Protein AF-A0A382N6P6-F1 (afdb_monomer_lite)

Radius of gyration: 19.13 Å; chains: 1; bounding box: 53×31×60 Å

Organism: NCBI:txid408172

Sequence (125 aa):
MQRLIWTAVLLTALSFPAWAQEPFDNMFCSDYHNARVKIVSDSSARKLSEANMTVGGKSVIRINSGQLNDLSGNVRSFAVNFSCASLVLGPLVKGAKNIYDYYDQVGNADCWAVENFFFCGRIDK

pLDDT: mean 73.16, std 14.12, range [36.0, 89.25]

Secondary structure (DSSP, 8-state):
-HHHHHHHHHHHHHSS-------GGG---B-TTSPBPEEEE-TT-SSSEEEEE-TTS-EEEEE-HHHHHTS-HHHHHHHHHHHHHHHHHTTTS---SSHHHHHHHHHHHHHHHHHHHHHT--S--

Structure (mmCIF, N/CA/C/O backbone):
data_AF-A0A382N6P6-F1
#
_entry.id   AF-A0A382N6P6-F1
#
loop_
_atom_site.group_PDB
_atom_site.id
_atom_site.type_symbol
_atom_site.label_atom_id
_atom_site.label_alt_id
_atom_site.label_comp_id
_atom_site.label_asym_id
_atom_site.label_entity_id
_atom_site.label_seq_id
_atom_site.pdbx_PDB_ins_code
_atom_site.Cartn_x
_atom_site.Cartn_y
_atom_site.Cartn_z
_atom_site.occupancy
_atom_site.B_iso_or_equiv
_atom_site.auth_seq_id
_atom_site.auth_comp_id
_atom_site.auth_asym_id
_atom_site.auth_atom_id
_atom_site.pdbx_PDB_model_num
ATOM 1 N N . MET A 1 1 ? -32.998 8.190 45.252 1.00 52.50 1 MET A N 1
ATOM 2 C CA . MET A 1 1 ? -31.746 7.460 44.942 1.00 52.50 1 MET A CA 1
ATOM 3 C C . MET A 1 1 ? -31.826 6.620 43.666 1.00 52.50 1 MET A C 1
ATOM 5 O O . MET A 1 1 ? -30.904 6.716 42.875 1.00 52.50 1 MET A O 1
ATOM 9 N N . GLN A 1 2 ? -32.913 5.887 43.383 1.00 53.69 2 GLN A N 1
ATOM 10 C CA . GLN A 1 2 ? -33.035 5.089 42.144 1.00 53.69 2 GLN A CA 1
ATOM 11 C C . GLN A 1 2 ? -32.848 5.887 40.839 1.00 53.69 2 GLN A C 1
ATOM 13 O O . GLN A 1 2 ? -32.118 5.439 39.967 1.00 53.69 2 GLN A O 1
ATOM 18 N N . ARG A 1 3 ? -33.431 7.090 40.706 1.00 55.50 3 ARG A N 1
ATOM 19 C CA . ARG A 1 3 ? -33.328 7.901 39.472 1.00 55.50 3 ARG A CA 1
ATOM 20 C C . ARG A 1 3 ? -31.894 8.319 39.100 1.00 55.50 3 ARG A C 1
ATOM 22 O O . ARG A 1 3 ? -31.607 8.436 37.919 1.00 55.50 3 ARG A O 1
ATOM 29 N N . LEU A 1 4 ? -31.008 8.485 40.087 1.00 56.84 4 LEU A N 1
ATOM 30 C CA . LEU A 1 4 ? -29.599 8.857 39.878 1.00 56.84 4 LEU A CA 1
ATOM 31 C C . LEU A 1 4 ? -28.747 7.686 39.364 1.00 56.84 4 LEU A C 1
ATOM 33 O O . LEU A 1 4 ? 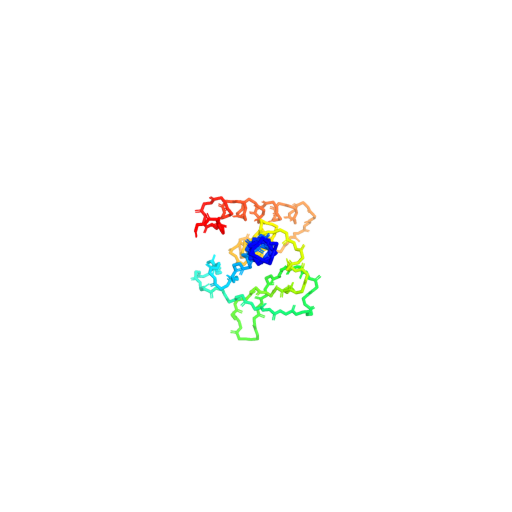-27.787 7.890 38.626 1.00 56.84 4 LEU A O 1
ATOM 37 N N . ILE A 1 5 ? -29.122 6.456 39.721 1.00 61.03 5 ILE A N 1
ATOM 38 C CA . ILE A 1 5 ? -28.436 5.240 39.268 1.00 61.03 5 ILE A CA 1
ATOM 39 C C . ILE A 1 5 ? -28.731 5.008 37.782 1.00 61.03 5 ILE A C 1
ATOM 41 O O . ILE A 1 5 ? -27.820 4.734 37.009 1.00 61.03 5 ILE A O 1
ATOM 45 N N . TRP A 1 6 ? -29.980 5.215 37.355 1.00 55.16 6 TRP A N 1
ATOM 46 C CA . TRP A 1 6 ? -30.368 5.076 35.947 1.00 55.16 6 TRP A CA 1
ATOM 47 C C . TRP A 1 6 ? -29.698 6.110 35.041 1.00 55.16 6 TRP A C 1
ATOM 49 O O . TRP A 1 6 ? -29.259 5.760 33.950 1.00 55.16 6 TRP A O 1
ATOM 59 N N . THR A 1 7 ? -29.544 7.358 35.496 1.00 60.38 7 THR A N 1
ATOM 60 C CA . THR A 1 7 ? -28.808 8.383 34.737 1.00 60.38 7 THR A CA 1
ATOM 61 C C . THR A 1 7 ? -27.323 8.055 34.620 1.00 60.38 7 THR A C 1
ATOM 63 O O . THR A 1 7 ? -26.747 8.260 33.558 1.00 60.38 7 THR A O 1
ATOM 66 N N . ALA A 1 8 ? -26.711 7.503 35.673 1.00 59.59 8 ALA A N 1
ATOM 67 C CA . ALA A 1 8 ? -25.304 7.110 35.648 1.00 59.59 8 ALA A CA 1
ATOM 68 C C . ALA A 1 8 ? -25.049 5.929 34.695 1.00 59.59 8 ALA A C 1
ATOM 70 O O . ALA A 1 8 ? -24.074 5.957 33.954 1.00 59.59 8 ALA A O 1
ATOM 71 N N . VAL A 1 9 ? -25.951 4.941 34.653 1.00 60.72 9 VAL A N 1
ATOM 72 C CA . VAL A 1 9 ? -25.867 3.807 33.714 1.00 60.72 9 VAL A CA 1
ATOM 73 C C . VAL A 1 9 ? -26.091 4.253 32.263 1.00 60.72 9 VAL A C 1
ATOM 75 O O . VAL A 1 9 ? -25.432 3.749 31.357 1.00 60.72 9 VAL A O 1
ATOM 78 N N . LEU A 1 10 ? -26.976 5.228 32.022 1.00 56.78 10 LEU A N 1
ATOM 79 C CA . LEU A 1 10 ? -27.184 5.779 30.678 1.00 56.78 10 LEU A CA 1
ATOM 80 C C . LEU A 1 10 ? -25.967 6.588 30.195 1.00 56.78 10 LEU A C 1
ATOM 82 O O . LEU A 1 10 ? -25.594 6.508 29.028 1.00 56.78 10 LEU A O 1
ATOM 86 N N . LEU A 1 11 ? -25.333 7.343 31.099 1.00 57.06 11 LEU A N 1
ATOM 87 C CA . LEU A 1 11 ? -24.131 8.131 30.814 1.00 57.06 11 LEU A CA 1
ATOM 88 C C . LEU A 1 11 ? -22.894 7.254 30.590 1.00 57.06 11 LEU A C 1
ATOM 90 O O . LEU A 1 11 ? -22.086 7.598 29.735 1.00 57.06 11 LEU A O 1
ATOM 94 N N . THR A 1 12 ? -22.762 6.114 31.278 1.00 58.34 12 THR A N 1
ATOM 95 C CA . THR A 1 12 ? -21.676 5.156 31.003 1.00 58.34 12 THR A CA 1
ATOM 96 C C . THR A 1 12 ? -21.909 4.361 29.720 1.00 58.34 12 THR A C 1
ATOM 98 O O . THR A 1 12 ? -20.956 4.085 28.998 1.00 58.34 12 THR A O 1
ATOM 101 N N . ALA A 1 13 ? -23.163 4.046 29.378 1.00 53.44 13 ALA A N 1
ATOM 102 C CA . ALA A 1 13 ? -23.500 3.405 28.106 1.00 53.44 13 ALA A CA 1
ATOM 103 C C . ALA A 1 13 ? -23.261 4.324 26.890 1.00 53.44 13 ALA A C 1
ATOM 105 O O . ALA A 1 13 ? -22.901 3.839 25.822 1.00 53.44 13 ALA A O 1
ATOM 106 N N . LEU A 1 14 ? -23.414 5.644 27.060 1.00 52.88 14 LEU A N 1
ATOM 107 C CA . LEU A 1 14 ? -23.126 6.658 26.035 1.00 52.88 14 LEU A CA 1
ATOM 108 C C . LEU A 1 14 ? -21.665 7.148 26.040 1.00 52.88 14 LEU A C 1
ATOM 110 O O . LEU A 1 14 ? -21.265 7.843 25.111 1.00 52.88 14 LEU A O 1
ATOM 114 N N . SER A 1 15 ? -20.868 6.804 27.060 1.00 45.44 15 SER A N 1
ATOM 115 C CA . SER A 1 15 ? -19.443 7.164 27.139 1.00 45.44 15 SER A CA 1
ATOM 116 C C . SER A 1 15 ? -18.508 6.100 26.575 1.00 45.44 15 SER A C 1
ATOM 118 O O . SER A 1 15 ? -17.293 6.296 26.594 1.00 45.44 15 SER A O 1
ATOM 120 N N . PHE A 1 16 ? -19.027 4.970 26.094 1.00 45.16 16 PHE A N 1
ATOM 121 C CA . PHE A 1 16 ? -18.228 4.137 25.211 1.00 45.16 16 PHE A CA 1
ATOM 122 C C . PHE A 1 16 ? -18.101 4.910 23.903 1.00 45.16 16 PHE A C 1
ATOM 124 O O . PHE A 1 16 ? -19.131 5.175 23.278 1.00 45.16 16 PHE A O 1
ATOM 131 N N . PRO A 1 17 ? -16.886 5.304 23.474 1.00 41.75 17 PRO A N 1
ATOM 132 C CA . PRO A 1 17 ? -16.727 5.733 22.103 1.00 41.75 17 PRO A CA 1
ATOM 133 C C . PRO A 1 17 ? -17.211 4.545 21.284 1.00 41.75 17 PRO A C 1
ATOM 135 O O . PRO A 1 17 ? -16.615 3.470 21.349 1.00 41.75 17 PRO A O 1
ATOM 138 N N . ALA A 1 18 ? -18.346 4.699 20.600 1.00 45.72 18 ALA A N 1
ATOM 139 C CA . ALA A 1 18 ? -18.713 3.800 19.530 1.00 45.72 18 ALA A CA 1
ATOM 140 C C . ALA A 1 18 ? -17.459 3.728 18.676 1.00 45.72 18 ALA A C 1
ATOM 142 O O . ALA A 1 18 ? -16.979 4.761 18.206 1.00 45.72 18 ALA A O 1
ATOM 143 N N . TRP A 1 19 ? -16.839 2.554 18.626 1.00 46.22 19 TRP A N 1
ATOM 144 C CA . TRP A 1 19 ? -15.688 2.334 17.786 1.00 46.22 19 TRP A CA 1
ATOM 145 C C . TRP A 1 19 ? -16.150 2.737 16.394 1.00 46.22 19 TRP A C 1
ATOM 147 O O . TRP A 1 19 ? -16.909 2.016 15.752 1.00 46.22 19 TRP A O 1
ATOM 157 N N . ALA A 1 20 ? -15.741 3.927 15.958 1.00 42.91 20 ALA A N 1
ATOM 158 C CA . ALA A 1 20 ? -15.766 4.341 14.5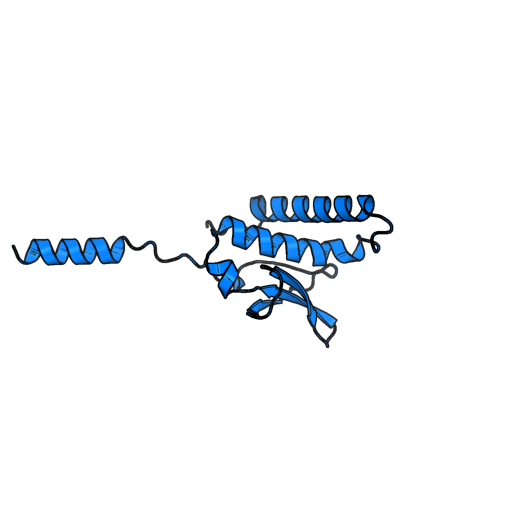73 1.00 42.91 20 ALA A CA 1
ATOM 159 C C . ALA A 1 20 ? -14.725 3.459 13.871 1.00 42.91 20 ALA A C 1
ATOM 161 O O . ALA A 1 20 ? -13.620 3.858 13.504 1.00 42.91 20 ALA A O 1
ATOM 162 N N . GLN A 1 21 ? -15.024 2.166 13.810 1.00 48.53 21 GLN A N 1
ATOM 163 C CA . GLN A 1 21 ? -14.493 1.265 12.820 1.00 48.53 21 GLN A CA 1
ATOM 164 C C . GLN A 1 21 ? -15.208 1.675 11.550 1.00 48.53 21 GLN A C 1
ATOM 166 O O . GLN A 1 21 ? -16.220 1.090 11.174 1.00 48.53 21 GLN A O 1
ATOM 171 N N . GLU A 1 22 ? -14.724 2.756 10.941 1.00 51.47 22 GLU A N 1
ATOM 172 C CA . GLU A 1 22 ? -15.132 3.052 9.586 1.00 51.47 22 GLU A CA 1
ATOM 173 C C . GLU A 1 22 ? -14.795 1.828 8.737 1.00 51.47 22 GLU A C 1
ATOM 175 O O . GLU A 1 22 ? -13.651 1.352 8.766 1.00 51.47 22 GLU A O 1
ATOM 180 N N . PRO A 1 23 ? -15.787 1.251 8.046 1.00 58.34 23 PRO A N 1
ATOM 181 C CA . PRO A 1 23 ? -15.528 0.125 7.182 1.00 58.34 23 PRO A CA 1
ATOM 182 C C . PRO A 1 23 ? -14.556 0.579 6.093 1.00 58.34 23 PRO A C 1
ATOM 184 O O . PRO A 1 23 ? -14.763 1.598 5.433 1.00 58.34 23 PRO A O 1
ATOM 187 N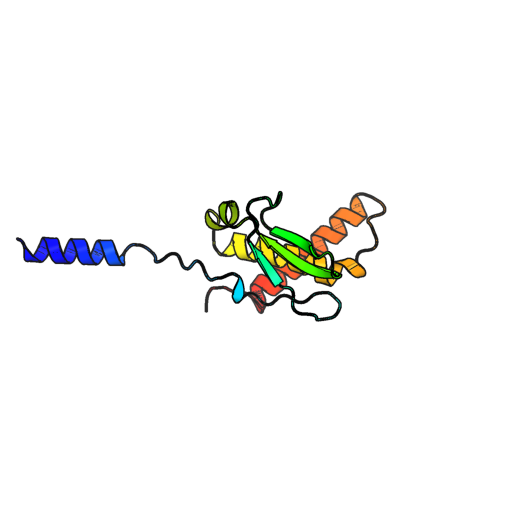 N . PHE A 1 24 ? -13.509 -0.218 5.865 1.00 62.28 24 PHE A N 1
ATOM 188 C CA . PHE A 1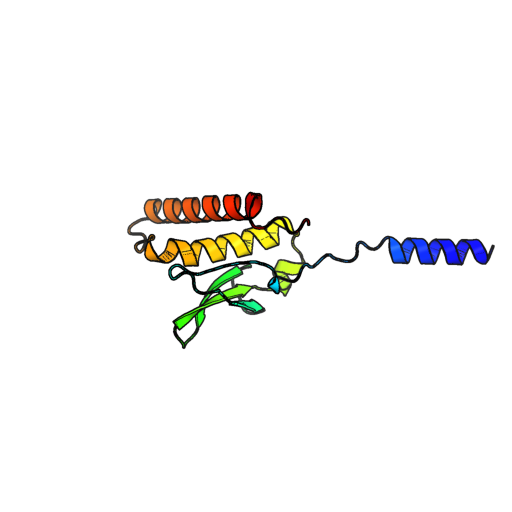 24 ? -12.570 -0.006 4.758 1.00 62.28 24 PHE A CA 1
ATOM 189 C C . PHE A 1 24 ? -13.269 0.035 3.388 1.00 62.28 24 PHE A C 1
ATOM 191 O O . PHE A 1 24 ? -12.671 0.475 2.413 1.00 62.28 24 PHE A O 1
ATOM 198 N N . ASP A 1 25 ? -14.537 -0.379 3.313 1.00 56.06 25 ASP A N 1
ATOM 199 C CA . ASP A 1 25 ? -15.395 -0.312 2.128 1.00 56.06 25 ASP A CA 1
ATOM 200 C C . ASP A 1 25 ? -15.501 1.100 1.524 1.00 56.06 25 ASP A C 1
ATOM 202 O O . ASP A 1 25 ? -15.693 1.236 0.309 1.00 56.06 25 ASP A O 1
ATOM 206 N N . ASN A 1 26 ? -15.326 2.144 2.344 1.00 56.09 26 ASN A N 1
ATOM 207 C CA . ASN A 1 26 ? -15.358 3.540 1.900 1.00 56.09 26 ASN A CA 1
ATOM 208 C C . ASN A 1 26 ? -14.012 4.048 1.370 1.00 56.09 26 ASN A C 1
ATOM 210 O O . ASN A 1 26 ? -13.962 5.115 0.756 1.00 56.09 26 ASN A O 1
ATOM 214 N N . MET A 1 27 ? -12.921 3.306 1.569 1.00 69.25 27 MET A N 1
ATOM 215 C CA . MET A 1 27 ? -11.614 3.743 1.108 1.00 69.25 27 MET A CA 1
ATOM 216 C C . MET A 1 27 ? -11.500 3.571 -0.411 1.00 69.25 27 MET A C 1
ATOM 218 O O . MET A 1 27 ? -11.632 2.472 -0.958 1.00 69.25 27 MET A O 1
ATOM 222 N N . PHE A 1 28 ? -11.252 4.678 -1.107 1.00 73.75 28 PHE A N 1
ATOM 223 C CA . PHE A 1 28 ? -11.066 4.671 -2.551 1.00 73.75 28 PHE A CA 1
ATOM 224 C C . PHE A 1 28 ? -9.622 4.300 -2.898 1.00 73.75 28 PHE A C 1
ATOM 226 O O . PHE A 1 28 ? -8.682 4.994 -2.524 1.00 73.75 28 PHE A O 1
ATOM 233 N N . CYS A 1 29 ? -9.456 3.204 -3.635 1.00 81.44 29 CYS A N 1
ATOM 234 C CA . CYS A 1 29 ? -8.186 2.791 -4.214 1.00 81.44 29 CYS A CA 1
ATOM 235 C C . CYS A 1 29 ? -8.414 2.309 -5.649 1.00 81.44 29 CYS A C 1
ATOM 237 O O . CYS A 1 29 ? -9.349 1.541 -5.917 1.00 81.44 29 CYS A O 1
ATOM 239 N N . SER A 1 30 ? -7.546 2.732 -6.561 1.00 82.75 30 SER A N 1
ATOM 240 C CA . SER A 1 30 ? -7.464 2.207 -7.919 1.00 82.75 30 SER A CA 1
ATOM 241 C C . SER A 1 30 ? -6.080 1.625 -8.172 1.00 82.75 30 SER A C 1
ATOM 243 O O . SER A 1 30 ? -5.119 2.016 -7.520 1.00 82.75 30 SER A O 1
ATOM 245 N N . ASP A 1 31 ? -5.968 0.681 -9.097 1.00 81.62 31 ASP A N 1
ATOM 246 C CA . ASP A 1 31 ? -4.668 0.222 -9.572 1.00 81.62 31 ASP A CA 1
ATOM 247 C C . ASP A 1 31 ? -4.127 1.144 -10.672 1.00 81.62 31 ASP A C 1
ATOM 249 O O . ASP A 1 31 ? -4.729 2.163 -11.020 1.00 81.62 31 ASP A O 1
ATOM 253 N N . TYR A 1 32 ? -2.976 0.783 -11.231 1.00 79.88 32 TYR A N 1
ATOM 254 C CA . TYR A 1 32 ? -2.321 1.556 -12.281 1.00 79.88 32 TYR A CA 1
ATOM 255 C C . TYR A 1 32 ? -3.103 1.673 -13.598 1.00 79.88 32 TYR A C 1
ATOM 257 O O . TYR A 1 32 ? -2.760 2.504 -14.438 1.00 79.88 32 TYR A O 1
ATOM 265 N N . HIS A 1 33 ? -4.142 0.860 -13.799 1.00 79.81 33 HIS A N 1
ATOM 266 C CA . HIS A 1 33 ? -5.059 0.978 -14.932 1.00 79.81 33 HIS A CA 1
ATOM 267 C C . HIS A 1 33 ? -6.322 1.773 -14.573 1.00 79.81 33 HIS A C 1
ATOM 269 O O . HIS A 1 33 ? -7.306 1.729 -15.313 1.00 79.81 33 HIS A O 1
ATOM 275 N N . ASN A 1 34 ? -6.326 2.473 -13.435 1.00 80.12 34 ASN A N 1
ATOM 276 C CA . ASN A 1 34 ? -7.496 3.124 -12.850 1.00 80.12 34 ASN A CA 1
ATOM 277 C C . ASN A 1 34 ? -8.658 2.159 -12.541 1.00 80.12 34 ASN A C 1
ATOM 279 O O . ASN A 1 34 ? -9.802 2.597 -12.384 1.00 80.12 34 ASN A O 1
ATOM 283 N N . ALA A 1 35 ? -8.408 0.850 -12.417 1.00 84.69 35 ALA A N 1
ATOM 284 C CA . ALA A 1 35 ? -9.446 -0.095 -12.025 1.00 84.69 35 ALA A CA 1
ATOM 285 C C . ALA A 1 35 ? -9.622 -0.080 -10.503 1.00 84.69 35 ALA A C 1
ATOM 287 O O . ALA A 1 35 ? -8.645 -0.096 -9.756 1.00 84.69 35 ALA A O 1
ATOM 288 N N . ARG A 1 36 ? -10.873 -0.069 -10.022 1.00 85.12 36 ARG A N 1
ATOM 289 C CA . ARG A 1 36 ? -11.159 -0.074 -8.580 1.00 85.12 36 ARG A CA 1
ATOM 290 C C . ARG A 1 36 ? -10.621 -1.350 -7.934 1.00 85.12 36 ARG A C 1
ATOM 292 O O . ARG A 1 36 ? -10.985 -2.460 -8.330 1.00 85.12 36 ARG A O 1
ATOM 299 N N . VAL A 1 37 ? -9.813 -1.173 -6.898 1.00 87.12 37 VAL A N 1
ATOM 300 C CA . VAL A 1 37 ? -9.217 -2.262 -6.126 1.00 87.12 37 VAL A CA 1
ATOM 301 C C . VAL A 1 37 ? -10.191 -2.698 -5.044 1.00 87.12 37 VAL A C 1
ATOM 303 O O . VAL A 1 37 ? -10.774 -1.873 -4.338 1.00 87.12 37 VAL A O 1
ATOM 306 N N . LYS A 1 38 ? -10.375 -4.011 -4.899 1.00 87.19 38 LYS A N 1
ATOM 307 C CA . LYS A 1 38 ? -11.191 -4.565 -3.816 1.00 87.19 38 LYS A CA 1
ATOM 308 C C . LYS A 1 38 ? -10.335 -4.762 -2.569 1.00 87.19 38 LYS A C 1
ATOM 310 O O . LYS A 1 38 ? -9.293 -5.412 -2.640 1.00 87.19 38 LYS A O 1
ATOM 315 N N . ILE A 1 39 ? -10.816 -4.272 -1.432 1.00 86.25 39 ILE A N 1
ATOM 316 C CA . ILE A 1 39 ? -10.242 -4.573 -0.120 1.00 86.25 39 ILE A CA 1
ATOM 317 C C . ILE A 1 39 ? -10.934 -5.829 0.421 1.00 86.25 39 ILE A C 1
ATOM 319 O O . ILE A 1 39 ? -12.159 -5.946 0.373 1.00 86.25 39 ILE A O 1
ATOM 323 N N . VAL A 1 40 ? -10.154 -6.809 0.867 1.00 87.62 40 VAL A N 1
ATOM 324 C CA . VAL A 1 40 ? -10.653 -8.086 1.387 1.00 87.62 40 VAL A CA 1
ATOM 325 C C . VAL A 1 40 ? -10.036 -8.371 2.748 1.00 87.62 40 VAL A C 1
ATOM 327 O O . VAL A 1 40 ? -8.823 -8.268 2.919 1.00 87.62 40 VAL A O 1
ATOM 330 N N . SER A 1 41 ? -10.871 -8.741 3.718 1.00 86.50 41 SER A N 1
ATOM 331 C CA . SER A 1 41 ? -10.376 -9.226 5.003 1.00 86.50 41 SER A CA 1
ATOM 332 C C . SER A 1 41 ? -9.808 -10.632 4.850 1.00 86.50 41 SER A C 1
ATOM 334 O O . SER A 1 41 ? -10.434 -11.512 4.256 1.00 86.50 41 SER A O 1
ATOM 336 N N . ASP A 1 42 ? -8.611 -10.819 5.383 1.00 86.25 42 ASP A N 1
ATOM 337 C CA . ASP A 1 42 ? -7.891 -12.073 5.397 1.00 86.25 42 ASP A CA 1
ATOM 338 C C . ASP A 1 42 ? -7.026 -12.165 6.657 1.00 86.25 42 ASP A C 1
ATOM 340 O O . ASP A 1 42 ? -5.960 -11.559 6.764 1.00 86.25 42 ASP A O 1
ATOM 344 N N . SER A 1 43 ? -7.476 -12.976 7.611 1.00 81.19 43 SER A N 1
ATOM 345 C CA . SER A 1 43 ? -6.773 -13.210 8.875 1.00 81.19 43 SER A CA 1
ATOM 346 C C . SER A 1 43 ? -5.418 -13.904 8.707 1.00 81.19 43 SER A C 1
ATOM 348 O O . SER A 1 43 ? -4.601 -13.862 9.627 1.00 81.19 43 SER A O 1
ATOM 350 N N . SER A 1 44 ? -5.158 -14.520 7.547 1.00 80.06 44 SER A N 1
ATOM 351 C CA . SER A 1 44 ? -3.879 -15.163 7.226 1.00 80.06 44 SER A CA 1
ATOM 352 C C . SER A 1 44 ? -2.854 -14.216 6.595 1.00 80.06 44 SER A C 1
ATOM 354 O O . SER A 1 44 ? -1.711 -14.623 6.359 1.00 80.06 44 SER A O 1
ATOM 356 N N . ALA A 1 45 ? -3.229 -12.959 6.330 1.00 75.69 45 ALA A N 1
ATOM 357 C CA . ALA A 1 45 ? -2.314 -11.971 5.780 1.00 75.69 45 ALA A CA 1
ATOM 358 C C . ALA A 1 45 ? -1.115 -11.773 6.725 1.00 75.69 45 ALA A C 1
ATOM 360 O O . ALA A 1 45 ? -1.268 -11.492 7.917 1.00 75.69 45 ALA A O 1
ATOM 361 N N . ARG A 1 46 ? 0.097 -11.945 6.175 1.00 73.50 46 ARG A N 1
ATOM 362 C CA . ARG A 1 46 ? 1.373 -11.851 6.913 1.00 73.50 46 ARG A CA 1
ATOM 363 C C . ARG A 1 46 ? 1.743 -10.418 7.289 1.00 73.50 46 ARG A C 1
ATOM 365 O O . ARG A 1 46 ? 2.577 -10.209 8.164 1.00 73.50 46 ARG A O 1
ATOM 372 N N . LYS A 1 47 ? 1.164 -9.449 6.585 1.00 82.38 47 LYS A N 1
ATOM 373 C CA . LYS A 1 47 ? 1.292 -8.015 6.833 1.00 82.38 47 LYS A CA 1
ATOM 374 C C . LYS A 1 47 ? -0.061 -7.482 7.291 1.00 82.38 47 LYS A C 1
ATOM 376 O O . LYS A 1 47 ? -1.093 -8.074 6.988 1.00 82.38 47 LYS A O 1
ATOM 381 N N . LEU A 1 48 ? -0.040 -6.327 7.953 1.00 86.19 48 LEU A N 1
ATOM 382 C CA . LEU A 1 48 ? -1.247 -5.577 8.308 1.00 86.19 48 LEU A CA 1
ATOM 383 C C . LEU A 1 48 ? -2.132 -5.368 7.067 1.00 86.19 48 LEU A C 1
ATOM 385 O O . LEU A 1 48 ? -3.309 -5.716 7.058 1.00 86.19 48 LEU A O 1
ATOM 389 N N . SER A 1 49 ? -1.529 -4.880 5.987 1.00 85.94 49 SER A N 1
ATOM 390 C CA . SER A 1 49 ? -2.157 -4.734 4.681 1.00 85.94 49 SER A CA 1
ATOM 391 C C . SER A 1 49 ? -1.170 -5.151 3.595 1.00 85.94 49 SER A C 1
ATOM 393 O O . SER A 1 49 ? 0.037 -4.929 3.730 1.00 85.94 49 SER A O 1
ATOM 395 N N . GLU A 1 50 ? -1.669 -5.773 2.530 1.00 87.44 50 GLU A N 1
ATOM 396 C CA . GLU A 1 50 ? -0.845 -6.240 1.421 1.00 87.44 50 GLU A CA 1
ATOM 397 C C . GLU A 1 50 ? -1.543 -6.075 0.068 1.00 87.44 50 GLU A C 1
ATOM 399 O O . GLU A 1 50 ? -2.661 -6.548 -0.144 1.00 87.44 50 GLU A O 1
ATOM 404 N N . ALA A 1 51 ? -0.833 -5.445 -0.867 1.00 86.44 51 ALA A N 1
ATOM 405 C CA . ALA A 1 51 ? -1.165 -5.435 -2.283 1.00 86.44 51 ALA A CA 1
ATOM 406 C C . ALA A 1 51 ? -0.988 -6.835 -2.881 1.00 86.44 51 ALA A C 1
ATOM 408 O O . ALA A 1 51 ? 0.070 -7.450 -2.744 1.00 86.44 51 ALA A O 1
ATOM 409 N N . ASN A 1 52 ? -2.012 -7.344 -3.557 1.00 85.19 52 ASN A N 1
ATOM 410 C CA . ASN A 1 52 ? -1.987 -8.671 -4.155 1.00 85.19 52 ASN A CA 1
ATOM 411 C C . ASN A 1 52 ? -2.770 -8.691 -5.477 1.00 85.19 52 ASN A C 1
ATOM 413 O O . ASN A 1 52 ? -3.516 -7.764 -5.799 1.00 85.19 52 ASN A O 1
ATOM 417 N N . MET A 1 53 ? -2.625 -9.771 -6.237 1.00 81.81 53 MET A N 1
ATOM 418 C CA . MET A 1 53 ? -3.428 -10.048 -7.422 1.00 81.81 53 MET A CA 1
ATOM 419 C C . MET A 1 53 ? -4.189 -11.356 -7.235 1.00 81.81 53 MET A C 1
ATOM 421 O O . MET A 1 53 ? -3.665 -12.359 -6.755 1.00 81.81 53 MET A O 1
ATOM 425 N N . THR A 1 54 ? -5.460 -11.345 -7.616 1.00 80.31 54 THR A N 1
ATOM 426 C CA . THR A 1 54 ? -6.265 -12.569 -7.692 1.00 80.31 54 THR A CA 1
ATOM 427 C C . THR A 1 54 ? -5.796 -13.456 -8.844 1.00 80.31 54 THR A C 1
ATOM 429 O O . THR A 1 54 ? -5.174 -12.984 -9.792 1.00 80.31 54 THR A O 1
ATOM 432 N N . VAL A 1 55 ? -6.187 -14.734 -8.818 1.00 73.00 55 VAL A N 1
ATOM 433 C CA . VAL A 1 55 ? -5.943 -15.686 -9.922 1.00 73.00 55 VAL A CA 1
ATOM 434 C C . VAL A 1 55 ? -6.492 -15.168 -11.264 1.00 73.00 55 VAL A C 1
ATOM 436 O O . VAL A 1 55 ? -5.949 -15.480 -12.314 1.00 73.00 55 VAL A O 1
ATOM 439 N N . GLY A 1 56 ? -7.531 -14.324 -11.238 1.00 76.00 56 GLY A N 1
ATOM 440 C CA . GLY A 1 56 ? -8.096 -13.665 -12.421 1.00 76.00 56 GLY A CA 1
ATOM 441 C C . GLY A 1 56 ? -7.413 -12.353 -12.827 1.00 76.00 56 GLY A C 1
ATOM 442 O O . GLY A 1 56 ? -8.011 -11.585 -13.575 1.00 76.00 56 GLY A O 1
ATOM 443 N N . GLY A 1 57 ? -6.228 -12.043 -12.292 1.00 78.56 57 GLY A N 1
ATOM 444 C CA . GLY A 1 57 ? -5.451 -10.847 -12.638 1.00 78.56 57 GLY A CA 1
ATOM 445 C C . GLY A 1 57 ? -5.993 -9.531 -12.074 1.00 78.56 57 GLY A C 1
ATOM 446 O O . GLY A 1 57 ? -5.500 -8.468 -12.432 1.00 78.56 57 GLY A O 1
ATOM 447 N N . LYS A 1 58 ? -7.005 -9.568 -11.196 1.00 83.88 58 LYS A N 1
ATOM 448 C CA . LYS A 1 58 ? -7.542 -8.355 -10.561 1.00 83.88 58 LYS A CA 1
ATOM 449 C C . LYS A 1 58 ? -6.736 -7.990 -9.323 1.00 83.88 58 LYS A C 1
ATOM 451 O O . LYS A 1 58 ? -6.565 -8.845 -8.448 1.00 83.88 58 LYS A O 1
ATOM 456 N N . SER A 1 59 ? -6.332 -6.728 -9.244 1.00 88.12 59 SER A N 1
ATOM 457 C CA . SER A 1 59 ? -5.683 -6.111 -8.089 1.00 88.12 59 SER A CA 1
ATOM 458 C C . SER A 1 59 ? -6.607 -6.114 -6.866 1.00 88.12 59 SER A C 1
ATOM 460 O O . SER A 1 59 ? -7.785 -5.751 -6.954 1.00 88.12 59 SER A O 1
ATOM 462 N N . VAL A 1 60 ? -6.079 -6.527 -5.717 1.00 89.00 60 VAL A N 1
ATOM 463 C CA . VAL A 1 60 ? -6.783 -6.550 -4.428 1.00 89.00 60 VAL A CA 1
ATOM 464 C C . VAL A 1 60 ? -5.851 -6.113 -3.305 1.00 89.00 60 VAL A C 1
ATOM 466 O O . VAL A 1 60 ? -4.640 -6.305 -3.386 1.00 89.00 60 VAL A O 1
ATOM 469 N N . ILE A 1 61 ? -6.418 -5.569 -2.231 1.00 89.06 61 ILE A N 1
ATOM 470 C CA . ILE A 1 61 ? -5.695 -5.338 -0.979 1.00 89.06 61 ILE A CA 1
ATOM 471 C C . ILE A 1 61 ? -6.229 -6.316 0.061 1.00 89.06 61 ILE A C 1
ATOM 473 O O . ILE A 1 61 ? -7.421 -6.313 0.366 1.00 89.06 61 ILE A O 1
ATOM 477 N N . ARG A 1 62 ? -5.353 -7.164 0.597 1.00 89.25 62 ARG A N 1
ATOM 478 C CA . ARG A 1 62 ? -5.671 -8.087 1.693 1.00 89.25 62 ARG A CA 1
ATOM 479 C C . ARG A 1 62 ? -5.325 -7.408 3.008 1.00 89.25 62 ARG A C 1
ATOM 481 O O . ARG A 1 62 ? -4.198 -6.947 3.164 1.00 89.25 62 ARG A O 1
ATOM 488 N N . ILE A 1 63 ? -6.272 -7.360 3.936 1.00 88.88 63 ILE A N 1
ATOM 489 C CA . ILE A 1 63 ? -6.064 -6.778 5.265 1.00 88.88 63 ILE A CA 1
ATOM 490 C C . ILE A 1 63 ? -6.209 -7.842 6.344 1.00 88.88 63 ILE A C 1
ATOM 492 O O . ILE A 1 63 ? -7.175 -8.606 6.347 1.00 88.88 63 ILE A O 1
ATOM 496 N N . ASN A 1 64 ? -5.292 -7.851 7.307 1.00 89.00 64 ASN A N 1
ATOM 497 C CA . ASN A 1 64 ? -5.474 -8.635 8.519 1.00 89.00 64 ASN A CA 1
ATOM 498 C C . ASN A 1 64 ? -6.384 -7.857 9.473 1.00 89.00 64 ASN A C 1
ATOM 500 O O . ASN A 1 64 ? -5.907 -7.076 10.296 1.00 89.00 64 ASN A O 1
ATOM 504 N N . SER A 1 65 ? -7.703 -8.032 9.355 1.00 82.00 65 SER A N 1
ATOM 505 C CA . SER A 1 65 ? -8.653 -7.245 10.153 1.00 82.00 65 SER A CA 1
ATOM 506 C C . SER A 1 65 ? -8.479 -7.449 11.658 1.00 82.00 65 SER A C 1
ATOM 508 O O . SER A 1 65 ? -8.730 -6.521 12.416 1.00 82.00 65 SER A O 1
ATOM 510 N N . GLY A 1 66 ? -8.025 -8.630 12.094 1.00 81.88 66 GLY A N 1
ATOM 511 C CA . GLY A 1 66 ? -7.745 -8.899 13.505 1.00 81.88 66 GLY A CA 1
ATOM 512 C C . GLY A 1 66 ? -6.647 -7.988 14.048 1.00 81.88 66 GLY A C 1
ATOM 513 O O . GLY A 1 66 ? -6.848 -7.338 15.062 1.00 81.88 66 GLY A O 1
ATOM 514 N N . GLN A 1 67 ? -5.531 -7.872 13.325 1.00 84.38 67 GLN A N 1
ATOM 515 C CA . GLN A 1 67 ? -4.410 -7.022 13.739 1.00 84.38 67 GLN A CA 1
ATOM 516 C C . GLN A 1 67 ? -4.645 -5.535 13.458 1.00 84.38 67 GLN A C 1
ATOM 518 O O . GLN A 1 67 ? -4.179 -4.692 14.218 1.00 84.38 67 GLN A O 1
ATOM 523 N N . LEU A 1 68 ? -5.357 -5.188 12.378 1.00 80.44 68 LEU A N 1
ATOM 524 C CA . LEU A 1 68 ? -5.666 -3.787 12.085 1.00 80.44 68 LEU A CA 1
ATOM 525 C C . LEU A 1 68 ? -6.606 -3.190 13.123 1.00 80.44 68 LEU A C 1
ATOM 527 O O . LEU A 1 68 ? -6.448 -2.022 13.450 1.00 80.44 68 LEU A O 1
ATOM 531 N N . ASN A 1 69 ? -7.588 -3.949 13.611 1.00 77.94 69 ASN A N 1
ATOM 532 C CA . ASN A 1 69 ? -8.605 -3.421 14.520 1.00 77.94 69 ASN A CA 1
ATOM 533 C C . ASN A 1 69 ? -8.030 -2.897 15.839 1.00 77.94 69 ASN A C 1
ATOM 535 O O . ASN A 1 69 ? -8.595 -1.954 16.388 1.00 77.94 69 ASN A O 1
ATOM 539 N N . ASP A 1 70 ? -6.899 -3.446 16.281 1.00 81.44 70 ASP A N 1
ATOM 540 C CA . ASP A 1 70 ? -6.206 -3.033 17.504 1.00 81.44 70 ASP A CA 1
ATOM 541 C C . ASP A 1 70 ? -5.412 -1.721 17.332 1.00 81.44 70 ASP A C 1
ATOM 543 O O . ASP A 1 70 ? -4.899 -1.160 18.301 1.00 81.44 70 ASP A O 1
ATOM 547 N N . LEU A 1 71 ? -5.300 -1.211 16.100 1.00 82.69 71 LEU A N 1
ATOM 548 C CA . LEU A 1 71 ? -4.557 0.003 15.769 1.00 82.69 71 LEU A CA 1
ATOM 549 C C . LEU A 1 71 ? -5.476 1.226 15.676 1.00 82.69 71 LEU A C 1
ATOM 551 O O . LEU A 1 71 ? -6.673 1.134 15.391 1.00 82.69 71 LEU A O 1
ATOM 555 N N . SER A 1 72 ? -4.890 2.412 15.862 1.00 83.12 72 SER A N 1
ATOM 556 C CA . SER A 1 72 ? -5.613 3.675 15.698 1.00 83.12 72 SER A CA 1
ATOM 557 C C . SER A 1 72 ? -6.107 3.858 14.259 1.00 83.12 72 SER A C 1
ATOM 559 O O . SER A 1 72 ? -5.482 3.381 13.309 1.00 83.12 72 SER A O 1
ATOM 561 N N . GLY A 1 73 ? -7.208 4.601 14.086 1.00 78.12 73 GLY A N 1
ATOM 562 C CA . GLY A 1 73 ? -7.794 4.893 12.770 1.00 78.12 73 GLY A CA 1
ATOM 563 C C . GLY A 1 73 ? -6.760 5.362 11.745 1.00 78.12 73 GLY A C 1
ATOM 564 O O . GLY A 1 73 ? -6.688 4.809 10.653 1.00 78.12 73 GLY A O 1
ATOM 565 N N . ASN A 1 74 ? -5.874 6.272 12.152 1.00 78.56 74 ASN A N 1
ATOM 566 C CA . ASN A 1 74 ? -4.825 6.823 11.294 1.00 78.56 74 ASN A CA 1
ATOM 567 C C . ASN A 1 74 ? -3.816 5.770 10.827 1.00 78.56 74 ASN A C 1
ATOM 569 O O . ASN A 1 74 ? -3.459 5.734 9.652 1.00 78.56 74 ASN A O 1
ATOM 573 N N . VAL A 1 75 ? -3.371 4.893 11.733 1.00 81.75 75 VAL A N 1
ATOM 574 C CA . VAL A 1 75 ? -2.408 3.833 11.398 1.00 81.75 75 VAL A CA 1
ATOM 575 C C . VAL A 1 75 ? -3.046 2.820 10.448 1.00 81.75 75 VAL A C 1
ATOM 577 O O . VAL A 1 75 ? -2.400 2.377 9.497 1.00 81.75 75 VAL A O 1
ATOM 580 N N . ARG A 1 76 ? -4.330 2.498 10.657 1.00 83.19 76 ARG A N 1
ATOM 581 C CA . ARG A 1 76 ? -5.095 1.628 9.754 1.00 83.19 76 ARG A CA 1
ATOM 582 C C . ARG A 1 76 ? -5.171 2.225 8.350 1.00 83.19 76 ARG A C 1
ATOM 584 O O . ARG A 1 76 ? -4.792 1.551 7.396 1.00 83.19 76 ARG A O 1
ATOM 591 N N . SER A 1 77 ? -5.593 3.484 8.221 1.00 80.50 77 SER A N 1
ATOM 592 C CA . SER A 1 77 ? -5.689 4.163 6.921 1.00 80.50 77 SER A CA 1
ATOM 593 C C . SER A 1 77 ? -4.343 4.253 6.219 1.00 80.50 77 SER A C 1
ATOM 595 O O . SER A 1 77 ? -4.254 3.985 5.023 1.00 80.50 77 SER A O 1
ATOM 597 N N . PHE A 1 78 ? -3.282 4.582 6.960 1.00 83.88 78 PHE A N 1
ATOM 598 C CA . PHE A 1 78 ? -1.935 4.652 6.407 1.00 83.88 78 PHE A CA 1
ATOM 599 C C . PHE A 1 78 ? -1.489 3.302 5.829 1.00 83.88 78 PHE A C 1
ATOM 601 O O . PHE A 1 78 ? -1.035 3.247 4.688 1.00 83.88 78 PHE A O 1
ATOM 608 N N . ALA A 1 79 ? -1.680 2.201 6.564 1.00 86.44 79 ALA A N 1
ATOM 609 C CA . ALA A 1 79 ? -1.283 0.866 6.110 1.00 86.44 79 ALA A CA 1
ATOM 610 C C . ALA A 1 79 ? -1.985 0.444 4.803 1.00 86.44 79 ALA A C 1
ATOM 612 O O . ALA A 1 79 ? -1.357 -0.132 3.904 1.00 86.44 79 ALA A O 1
ATOM 613 N N . VAL A 1 80 ? -3.281 0.746 4.676 1.00 85.56 80 VAL A N 1
ATOM 614 C CA . VAL A 1 80 ? -4.043 0.451 3.454 1.00 85.56 80 VAL A CA 1
ATOM 615 C C . VAL A 1 80 ? -3.632 1.395 2.316 1.00 85.56 80 VAL A C 1
ATOM 617 O O . VAL A 1 80 ? -3.434 0.927 1.194 1.00 85.56 80 VAL A O 1
ATOM 620 N N . ASN A 1 81 ? -3.417 2.690 2.583 1.00 85.81 81 ASN A N 1
ATOM 621 C CA . ASN A 1 81 ? -2.965 3.664 1.576 1.00 85.81 81 ASN A CA 1
ATOM 622 C C . ASN A 1 81 ? -1.584 3.307 1.019 1.00 85.81 81 ASN A C 1
ATOM 624 O O . ASN A 1 81 ? -1.379 3.364 -0.190 1.00 85.81 81 ASN A O 1
ATOM 628 N N . PHE A 1 82 ? -0.664 2.857 1.871 1.00 86.75 82 PHE A N 1
ATOM 629 C CA . PHE A 1 82 ? 0.647 2.360 1.456 1.00 86.75 82 PHE A CA 1
ATOM 630 C C . PHE A 1 82 ? 0.536 1.145 0.520 1.00 86.75 82 PHE A C 1
ATOM 632 O O . PHE A 1 82 ? 1.218 1.046 -0.505 1.00 86.75 82 PHE A O 1
ATOM 639 N N . SER A 1 83 ? -0.378 0.222 0.831 1.00 87.94 83 SER A N 1
ATOM 640 C CA . SER A 1 83 ? -0.642 -0.931 -0.039 1.00 87.94 83 SER A CA 1
ATOM 641 C C . SER A 1 83 ? -1.268 -0.503 -1.368 1.00 87.94 83 SER A C 1
ATOM 643 O O . SER A 1 83 ? -0.920 -1.046 -2.413 1.00 87.94 83 SER A O 1
ATOM 645 N N . CYS A 1 84 ? -2.145 0.501 -1.354 1.00 86.88 84 CYS A N 1
ATOM 646 C CA . CYS A 1 84 ? -2.699 1.079 -2.574 1.00 86.88 84 CYS A CA 1
ATOM 647 C C . CYS A 1 84 ? -1.612 1.738 -3.438 1.00 86.88 84 CYS A C 1
ATOM 649 O O . CYS A 1 84 ? -1.532 1.463 -4.636 1.00 86.88 84 CYS A O 1
ATOM 651 N N . ALA A 1 85 ? -0.709 2.511 -2.828 1.00 86.31 85 ALA A N 1
ATOM 652 C CA . ALA A 1 85 ? 0.430 3.113 -3.516 1.00 86.31 85 ALA A CA 1
ATOM 653 C C . ALA A 1 85 ? 1.278 2.058 -4.235 1.00 86.31 85 ALA A C 1
ATOM 655 O O . ALA A 1 85 ? 1.676 2.251 -5.379 1.00 86.31 85 ALA A O 1
ATOM 656 N N . SER A 1 86 ? 1.482 0.899 -3.605 1.00 83.25 86 SER A N 1
ATOM 657 C CA . SER A 1 86 ? 2.215 -0.219 -4.210 1.00 83.25 86 SER A CA 1
ATOM 658 C C . SER A 1 86 ? 1.541 -0.762 -5.482 1.00 83.25 86 SER A C 1
ATOM 660 O O . SER A 1 86 ? 2.236 -1.218 -6.386 1.00 83.25 86 SER A O 1
ATOM 662 N N . LEU A 1 87 ? 0.207 -0.697 -5.592 1.00 82.44 87 LEU A N 1
ATOM 663 C CA . LEU A 1 87 ? -0.537 -1.107 -6.794 1.00 82.44 87 LEU A CA 1
ATOM 664 C C . LEU A 1 87 ? -0.514 -0.040 -7.898 1.00 82.44 87 LEU A C 1
ATOM 666 O O . LEU A 1 87 ? -0.435 -0.387 -9.076 1.00 82.44 87 LEU A O 1
ATOM 670 N N . VAL A 1 88 ? -0.583 1.241 -7.525 1.00 81.94 88 VAL A N 1
ATOM 671 C CA . VAL A 1 88 ? -0.559 2.379 -8.465 1.00 81.94 88 VAL A CA 1
ATOM 672 C C . VAL A 1 88 ? 0.841 2.589 -9.035 1.00 81.94 88 VAL A C 1
ATOM 674 O O . VAL A 1 88 ? 1.015 2.741 -10.242 1.00 81.94 88 VAL A O 1
ATOM 677 N N . LEU A 1 89 ? 1.847 2.577 -8.162 1.00 78.19 89 LEU A N 1
ATOM 678 C CA . LEU A 1 89 ? 3.242 2.824 -8.513 1.00 78.19 89 LEU A CA 1
ATOM 679 C C . LEU A 1 89 ? 3.959 1.551 -8.968 1.00 78.19 89 LEU A C 1
ATOM 681 O O . LEU A 1 89 ? 4.967 1.648 -9.658 1.00 78.19 89 LEU A O 1
ATOM 685 N N . GLY A 1 90 ? 3.438 0.363 -8.648 1.00 69.69 90 GLY A N 1
ATOM 686 C CA . GLY A 1 90 ? 4.037 -0.935 -8.980 1.00 69.69 90 GLY A CA 1
ATOM 687 C C . GLY A 1 90 ? 4.573 -1.093 -10.416 1.00 69.69 90 GLY A C 1
ATOM 688 O O . GLY A 1 90 ? 5.654 -1.651 -10.572 1.00 69.69 90 GLY A O 1
ATOM 689 N N . PRO A 1 91 ? 3.912 -0.584 -11.475 1.00 62.12 91 PRO A N 1
ATOM 690 C CA . PRO A 1 91 ? 4.454 -0.630 -12.841 1.00 62.12 91 PRO A CA 1
ATOM 691 C C . PRO A 1 91 ? 5.524 0.426 -13.143 1.00 62.12 91 PRO A C 1
ATOM 693 O O . PRO A 1 91 ? 6.344 0.225 -14.039 1.00 62.12 91 PRO A O 1
ATOM 696 N N . LEU A 1 92 ? 5.519 1.558 -12.431 1.00 56.66 92 LEU A N 1
ATOM 697 C CA . LEU A 1 92 ? 6.592 2.563 -12.489 1.00 56.66 92 LEU A CA 1
ATOM 698 C C . LEU A 1 92 ? 7.846 2.055 -11.764 1.00 56.66 92 LEU A C 1
ATOM 700 O O . LEU A 1 92 ? 8.977 2.416 -12.093 1.00 56.66 92 LEU A O 1
ATOM 704 N N . VAL A 1 93 ? 7.629 1.157 -10.810 1.00 56.59 93 VAL A N 1
ATOM 705 C CA . VAL A 1 93 ? 8.630 0.478 -10.013 1.00 56.59 93 VAL A CA 1
ATOM 706 C C . VAL A 1 93 ? 9.156 -0.745 -10.781 1.00 56.59 93 VAL A C 1
ATOM 708 O O . VAL A 1 93 ? 8.665 -1.865 -10.665 1.00 56.59 93 VAL A O 1
ATOM 711 N N . LYS A 1 94 ? 10.202 -0.551 -11.597 1.00 57.19 94 LYS A N 1
ATOM 712 C CA . LYS A 1 94 ? 11.001 -1.686 -12.103 1.00 57.19 94 LYS A CA 1
ATOM 713 C C . LYS A 1 94 ? 11.515 -2.485 -10.902 1.00 57.19 94 LYS A C 1
ATOM 715 O O . LYS A 1 94 ? 11.922 -1.879 -9.913 1.00 57.19 94 LYS A O 1
ATOM 720 N N . GLY A 1 95 ? 11.531 -3.820 -10.996 1.00 64.44 95 GLY A N 1
ATOM 721 C CA . GLY A 1 95 ? 12.076 -4.674 -9.934 1.00 64.44 95 GLY A CA 1
ATOM 722 C C . GLY A 1 95 ? 13.409 -4.116 -9.430 1.00 64.44 95 GLY A C 1
ATOM 723 O O . GLY A 1 95 ? 14.299 -3.847 -10.242 1.00 64.44 95 GLY A O 1
ATOM 724 N N . ALA A 1 96 ? 13.493 -3.847 -8.123 1.00 70.62 96 ALA A N 1
ATOM 725 C CA . ALA A 1 96 ? 14.632 -3.160 -7.525 1.00 70.62 96 ALA A CA 1
ATOM 726 C C . ALA A 1 96 ? 15.931 -3.898 -7.877 1.00 70.62 96 ALA A C 1
ATOM 728 O O . ALA A 1 96 ? 16.067 -5.090 -7.594 1.00 70.62 96 ALA A O 1
ATOM 729 N N . LYS A 1 97 ? 16.883 -3.212 -8.523 1.00 77.12 97 LYS A N 1
ATOM 730 C CA . LYS A 1 97 ? 18.155 -3.841 -8.921 1.00 77.12 97 LYS A CA 1
ATOM 731 C C . LYS A 1 97 ? 19.121 -3.942 -7.748 1.00 77.12 97 LYS A C 1
ATOM 733 O O . LYS A 1 97 ? 20.034 -4.761 -7.766 1.00 77.12 97 LYS A O 1
ATOM 738 N N . ASN A 1 98 ? 18.944 -3.074 -6.759 1.00 81.50 98 ASN A N 1
ATOM 739 C CA . ASN A 1 98 ? 19.750 -2.992 -5.555 1.00 81.50 98 ASN A CA 1
ATOM 740 C C . ASN A 1 98 ? 18.899 -2.456 -4.386 1.00 81.50 98 ASN A C 1
ATOM 742 O O . ASN A 1 98 ? 17.733 -2.098 -4.551 1.00 81.50 98 ASN A O 1
ATOM 746 N N . ILE A 1 99 ? 19.496 -2.406 -3.196 1.00 80.06 99 ILE A N 1
ATOM 747 C CA . ILE A 1 99 ? 18.811 -1.991 -1.968 1.00 80.06 99 ILE A CA 1
ATOM 748 C C . ILE A 1 99 ? 18.411 -0.504 -1.948 1.00 80.06 99 ILE A C 1
ATOM 750 O O . ILE A 1 99 ? 17.399 -0.159 -1.347 1.00 80.06 99 ILE A O 1
ATOM 754 N N . TYR A 1 100 ? 19.152 0.378 -2.620 1.00 83.75 100 TYR A N 1
ATOM 755 C CA . TYR A 1 100 ? 18.811 1.801 -2.706 1.00 83.75 100 TYR A CA 1
ATOM 756 C C . TYR A 1 100 ? 17.584 2.027 -3.585 1.00 83.75 100 TYR A C 1
ATOM 758 O O . TYR A 1 100 ? 16.689 2.765 -3.185 1.00 83.75 100 TYR A O 1
ATOM 766 N N . ASP A 1 101 ? 17.498 1.321 -4.717 1.00 78.56 101 ASP A N 1
ATOM 767 C CA . ASP A 1 101 ? 16.305 1.340 -5.570 1.00 78.56 101 ASP A CA 1
ATOM 768 C C . ASP A 1 101 ? 15.070 0.888 -4.775 1.00 78.56 101 ASP A C 1
ATOM 770 O O . ASP A 1 101 ? 14.001 1.471 -4.908 1.00 78.56 101 ASP A O 1
ATOM 774 N N . TYR A 1 102 ? 15.214 -0.126 -3.913 1.00 79.50 102 TYR A N 1
ATOM 775 C CA . TYR A 1 102 ? 14.127 -0.578 -3.042 1.00 79.50 102 TYR A CA 1
ATOM 776 C C . TYR A 1 102 ? 13.680 0.515 -2.058 1.00 79.50 102 TYR A C 1
ATOM 778 O O . TYR A 1 102 ? 12.482 0.751 -1.912 1.00 79.50 102 TYR A O 1
ATOM 786 N N . TYR A 1 103 ? 14.616 1.205 -1.400 1.00 80.88 103 TYR A N 1
ATOM 787 C CA . TYR A 1 103 ? 14.265 2.282 -0.469 1.00 80.88 103 TYR A CA 1
ATOM 788 C C . TYR A 1 103 ? 13.607 3.476 -1.160 1.00 80.88 103 TYR A C 1
ATOM 790 O O . TYR A 1 103 ? 12.672 4.046 -0.604 1.00 80.88 103 TYR A O 1
ATOM 798 N N . ASP A 1 104 ? 14.040 3.822 -2.371 1.00 82.19 104 ASP A N 1
ATOM 799 C CA . ASP A 1 104 ? 13.406 4.878 -3.166 1.00 82.19 104 ASP A CA 1
ATOM 800 C C . ASP A 1 104 ? 11.953 4.518 -3.522 1.00 82.19 104 ASP A C 1
ATOM 802 O O . ASP A 1 104 ? 11.037 5.328 -3.388 1.00 82.19 104 ASP A O 1
ATOM 806 N N . GLN A 1 105 ? 11.704 3.256 -3.883 1.00 76.75 105 GLN A N 1
ATOM 807 C CA . GLN A 1 105 ? 10.355 2.747 -4.155 1.00 76.75 105 GLN A CA 1
ATOM 808 C C . GLN A 1 105 ? 9.452 2.803 -2.918 1.00 76.75 105 GLN A C 1
ATOM 810 O O . GLN A 1 105 ? 8.300 3.227 -3.024 1.00 76.75 105 GLN A O 1
ATOM 815 N N . VAL A 1 106 ? 9.974 2.412 -1.749 1.00 78.75 106 VAL A N 1
ATOM 816 C CA . VAL A 1 106 ? 9.257 2.532 -0.469 1.00 78.75 106 VAL A CA 1
ATOM 817 C C . VAL A 1 106 ? 8.958 3.999 -0.158 1.00 78.75 106 VAL A C 1
ATOM 819 O O . VAL A 1 106 ? 7.814 4.321 0.149 1.00 78.75 106 VAL A O 1
ATOM 822 N N . GLY A 1 107 ? 9.935 4.894 -0.319 1.00 81.31 107 GLY A N 1
ATOM 823 C CA . GLY A 1 107 ? 9.752 6.329 -0.092 1.00 81.31 107 GLY A CA 1
ATOM 824 C C . GLY A 1 107 ? 8.683 6.949 -0.996 1.00 81.31 107 GLY A C 1
ATOM 825 O O . GLY A 1 107 ? 7.851 7.722 -0.529 1.00 81.31 107 GLY A O 1
ATOM 826 N N . ASN A 1 108 ? 8.63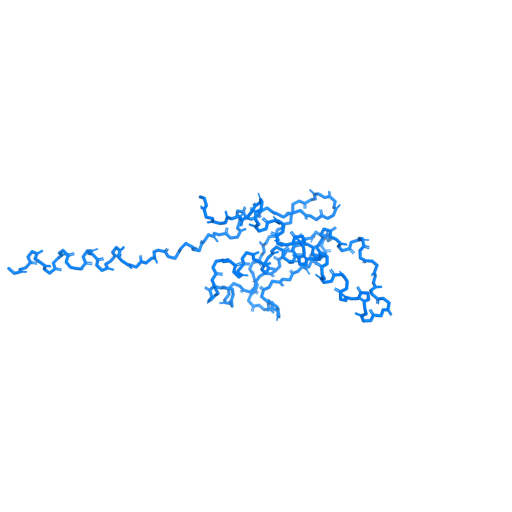6 6.563 -2.273 1.00 82.44 108 ASN A N 1
ATOM 827 C CA . ASN A 1 108 ? 7.581 7.001 -3.192 1.00 82.44 108 ASN A CA 1
ATOM 828 C C . ASN A 1 108 ? 6.191 6.496 -2.767 1.00 82.44 108 ASN A C 1
ATOM 830 O O . ASN A 1 108 ? 5.212 7.244 -2.839 1.00 82.44 108 ASN A O 1
ATOM 834 N N . ALA A 1 109 ? 6.100 5.249 -2.292 1.00 81.75 109 ALA A N 1
ATOM 835 C CA . ALA A 1 109 ? 4.856 4.698 -1.762 1.00 81.75 109 ALA A CA 1
ATOM 836 C C . ALA A 1 109 ? 4.405 5.416 -0.478 1.00 81.75 109 ALA A C 1
ATOM 838 O O . ALA A 1 109 ? 3.220 5.729 -0.345 1.00 81.75 109 ALA A O 1
ATOM 839 N N . ASP A 1 110 ? 5.338 5.737 0.421 1.00 80.50 110 ASP A N 1
ATOM 840 C CA . ASP A 1 110 ? 5.072 6.524 1.627 1.00 80.50 110 ASP A CA 1
ATOM 841 C C . ASP A 1 110 ? 4.567 7.929 1.276 1.00 80.50 110 ASP A C 1
ATOM 843 O O . ASP A 1 110 ? 3.531 8.350 1.790 1.00 80.50 110 ASP A O 1
ATOM 847 N N . CYS A 1 111 ? 5.230 8.637 0.355 1.00 82.75 111 CYS A N 1
ATOM 848 C CA . CYS A 1 111 ? 4.803 9.965 -0.099 1.00 82.75 111 CYS A CA 1
ATOM 849 C C . CYS A 1 111 ? 3.372 9.951 -0.652 1.00 82.75 111 CYS A C 1
ATOM 851 O O . CYS A 1 111 ? 2.550 10.780 -0.258 1.00 82.75 111 CYS A O 1
ATOM 853 N N . TRP A 1 112 ? 3.051 8.982 -1.513 1.00 85.38 112 TRP A N 1
ATOM 854 C CA . TRP A 1 112 ? 1.704 8.834 -2.071 1.00 85.38 112 TRP A CA 1
ATOM 855 C C . TRP A 1 112 ? 0.667 8.509 -0.991 1.00 85.38 112 TRP A C 1
ATOM 857 O O . TRP A 1 112 ? -0.453 9.032 -1.006 1.00 85.38 112 TRP A O 1
ATOM 867 N N . ALA A 1 113 ? 1.026 7.645 -0.036 1.00 80.56 113 ALA A N 1
ATOM 868 C CA . ALA A 1 113 ? 0.143 7.267 1.060 1.00 80.56 113 ALA A CA 1
ATOM 869 C C . ALA A 1 113 ? -0.150 8.452 1.983 1.00 80.56 113 ALA A C 1
ATOM 871 O O . ALA A 1 113 ? -1.298 8.636 2.387 1.00 80.56 113 ALA A O 1
ATOM 872 N N . VAL A 1 114 ? 0.865 9.268 2.275 1.00 80.81 114 VAL A N 1
ATOM 873 C CA . VAL A 1 114 ? 0.738 10.518 3.031 1.00 80.81 114 VAL A CA 1
ATOM 874 C C . VAL A 1 114 ? -0.163 11.502 2.288 1.00 80.81 114 VAL A C 1
ATOM 876 O O . VAL A 1 114 ? -1.100 12.030 2.885 1.00 80.81 114 VAL A O 1
ATOM 879 N N . GLU A 1 115 ? 0.062 11.715 0.992 1.00 80.12 115 GLU A N 1
ATOM 880 C CA . GLU A 1 115 ? -0.772 12.595 0.168 1.00 80.12 115 GLU A CA 1
ATOM 881 C C . GLU A 1 115 ? -2.246 12.167 0.220 1.00 80.12 115 GLU A C 1
ATOM 883 O O . GLU A 1 115 ? -3.117 12.958 0.581 1.00 80.12 115 GLU A O 1
ATOM 888 N N . ASN A 1 116 ? -2.541 10.890 -0.024 1.00 73.62 116 ASN A N 1
ATOM 889 C CA . ASN A 1 116 ? -3.921 10.404 0.028 1.00 73.62 116 ASN A CA 1
ATOM 890 C C . ASN A 1 116 ? -4.505 10.440 1.436 1.00 73.62 116 ASN A C 1
ATOM 892 O O . ASN A 1 116 ? -5.687 10.739 1.594 1.00 73.62 116 ASN A O 1
ATOM 896 N N . PHE A 1 117 ? -3.696 10.199 2.464 1.00 71.31 117 PHE A N 1
ATOM 897 C CA . PHE A 1 117 ? -4.133 10.339 3.847 1.00 71.31 117 PHE A CA 1
ATOM 898 C C . PHE A 1 117 ? -4.582 11.777 4.162 1.00 71.31 117 PHE A C 1
ATOM 900 O O . PHE A 1 117 ? -5.625 11.969 4.785 1.00 71.31 117 PHE A O 1
ATOM 907 N N . PHE A 1 118 ? -3.853 12.791 3.686 1.00 70.12 118 PHE A N 1
ATOM 908 C CA . PHE A 1 118 ? -4.191 14.198 3.926 1.00 70.12 118 PHE A CA 1
ATOM 909 C C . PHE A 1 118 ? -5.284 14.750 3.000 1.00 70.12 118 PHE A C 1
ATOM 911 O O . PHE A 1 118 ? -6.099 15.556 3.455 1.00 70.12 118 PHE A O 1
ATOM 918 N N . PHE A 1 119 ? -5.319 14.335 1.731 1.00 64.31 119 PHE A N 1
ATOM 919 C CA . PHE A 1 119 ? -6.167 14.956 0.703 1.00 64.31 119 PHE A CA 1
ATOM 920 C C . PHE A 1 119 ? -7.377 14.115 0.276 1.00 64.31 119 PHE A C 1
ATOM 922 O O . PHE A 1 119 ? -8.398 14.686 -0.104 1.00 64.31 119 PHE A O 1
ATOM 929 N N . CYS A 1 120 ? -7.304 12.786 0.375 1.00 56.25 120 CYS A N 1
ATOM 930 C CA . CYS A 1 120 ? -8.328 11.872 -0.151 1.00 56.25 120 CYS A CA 1
ATOM 931 C C . CYS A 1 120 ? -8.986 10.974 0.913 1.00 56.25 120 CYS A C 1
ATOM 933 O O . CYS A 1 120 ?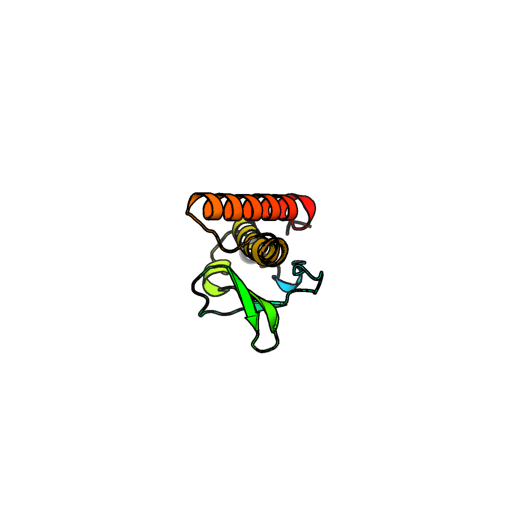 -9.988 10.331 0.613 1.00 56.25 120 CYS A O 1
ATOM 935 N N . GLY A 1 121 ? -8.445 10.902 2.134 1.00 51.69 121 GLY A N 1
ATOM 936 C CA . GLY A 1 121 ? -8.754 9.811 3.062 1.00 51.69 121 GLY A CA 1
ATOM 937 C C . GLY A 1 121 ? -8.630 10.145 4.545 1.00 51.69 121 GLY A C 1
ATOM 938 O O . GLY A 1 121 ? -8.251 9.270 5.326 1.00 51.69 121 GLY A O 1
ATOM 939 N N . ARG A 1 122 ? -8.986 11.367 4.968 1.00 46.03 122 ARG A N 1
ATOM 940 C CA . ARG A 1 122 ? -9.383 11.537 6.371 1.00 46.03 122 ARG A CA 1
ATOM 941 C C . ARG A 1 122 ? -10.724 10.834 6.565 1.00 46.03 122 ARG A C 1
ATOM 943 O O . ARG A 1 122 ? -11.747 11.335 6.115 1.00 46.03 122 ARG A O 1
ATOM 950 N N . ILE A 1 123 ? -10.671 9.732 7.305 1.00 47.88 123 ILE A N 1
ATOM 951 C CA . ILE A 1 123 ? -11.763 9.000 7.983 1.00 47.88 123 ILE A CA 1
ATOM 952 C C . ILE A 1 123 ? -12.523 9.906 8.996 1.00 47.88 123 ILE A C 1
ATOM 954 O O . ILE A 1 123 ? -13.345 9.462 9.779 1.00 47.88 123 ILE A O 1
ATOM 958 N N . ASP A 1 124 ? -12.262 11.219 8.995 1.00 39.72 124 ASP A N 1
ATOM 959 C CA . ASP A 1 124 ? -12.759 12.176 9.985 1.00 39.72 124 ASP A CA 1
ATOM 960 C C . ASP A 1 124 ? -13.887 13.078 9.434 1.00 39.72 124 ASP A C 1
ATOM 962 O O . ASP A 1 124 ? -14.028 14.214 9.897 1.00 39.72 124 ASP A O 1
ATOM 966 N N . LYS A 1 125 ? -14.647 12.649 8.417 1.00 36.00 125 LYS A N 1
ATOM 967 C CA . LYS A 1 125 ? -15.808 13.413 7.920 1.00 36.00 125 LYS A CA 1
ATOM 968 C C . LYS A 1 125 ? -17.120 12.669 8.086 1.00 36.00 125 LYS A C 1
ATOM 970 O O . LYS A 1 125 ? -17.261 11.600 7.463 1.00 36.00 125 LYS A O 1
#

Foldseek 3Di:
DVVVVVVVVVVVVVPPPPPPPPPCVPPFFAAQVRHTAAEEEDLPDPDQKAWDADPVRGIYIYHNCVVLSVDDPLVSQLRHQLRRLCRNCVVVQDPQPDPVSVVVSSVSSNVRSVCCVVPPDDSPD